Protein AF-A0AAV4I2C6-F1 (afdb_monomer)

Foldseek 3Di:
DDPPPPPVLVVVLVVLVVVLVVVLVVLVVVLVVVLVVLVVVLVVVVVVLVVVLVVLVVVLVVVLVVLVVVLVVVLVVLVVVPPDDPVSVVVNVVSVVVSVVVNVVSVVVSVVVVVVSVVVSVVSVVVSVVVSVVSVVVSVVVSVVSVVVSVVVVVVSVVD

pLDDT: mean 80.48, std 7.21, range [43.78, 89.0]

Solvent-accessible surface area (backbone atoms only — not comparable to full-atom values): 8821 Å² total; per-residue (Å²): 142,87,90,83,72,76,68,65,60,55,52,53,55,51,52,53,53,51,52,50,51,53,51,53,52,51,53,52,51,54,48,52,50,51,49,51,52,53,52,51,52,52,52,53,52,52,52,55,50,50,54,51,52,53,50,52,53,51,53,50,51,51,51,52,51,52,53,52,51,52,48,51,55,50,48,56,56,51,58,72,72,48,87,82,51,78,69,52,57,52,51,51,52,52,52,52,51,53,49,52,50,51,52,51,52,53,52,52,52,50,52,51,52,52,52,54,50,51,53,51,51,53,50,51,53,51,52,51,52,50,51,49,51,52,52,52,51,54,49,51,51,53,51,51,52,53,52,51,55,50,51,50,51,53,50,57,62,72,76,106

Sequence (160 aa):
SSSSNSNSCKIVVVVVVVVVVVVVVVVVVVVVVVVVVVIVVVVVVVVEIEVVVVTIVIAAAVVVVVVVVVVVVIVVKFSSISSNSNSCKIVVVVVVVVVVVVVVVVVVVIVIVVVEIEVVVVAIVIAAAVVVVVVVVVVVVVVVVVVVVVVVVVIVVKLK

Structure (mmCIF, N/CA/C/O backbone):
data_AF-A0AAV4I2C6-F1
#
_entry.id   AF-A0AAV4I2C6-F1
#
loop_
_atom_site.group_PDB
_atom_site.id
_atom_site.type_symbol
_atom_site.label_atom_id
_atom_site.label_alt_id
_atom_site.label_comp_id
_atom_site.label_asym_id
_atom_site.label_entity_id
_atom_site.label_seq_id
_atom_site.pdbx_PDB_ins_code
_atom_site.Cartn_x
_atom_site.Cartn_y
_atom_site.Cartn_z
_atom_site.occupancy
_atom_site.B_iso_or_equiv
_atom_site.auth_seq_id
_atom_site.auth_comp_id
_atom_site.auth_asym_id
_atom_site.auth_atom_id
_atom_site.pdbx_PDB_model_num
ATOM 1 N N . SER A 1 1 ? -41.712 -2.776 61.248 1.00 44.31 1 SER A N 1
ATOM 2 C CA . SER A 1 1 ? -42.626 -2.854 60.093 1.00 44.31 1 SER A CA 1
ATOM 3 C C . SER A 1 1 ? -42.216 -1.846 59.035 1.00 44.31 1 SER A C 1
ATOM 5 O O . SER A 1 1 ? -42.637 -0.703 59.137 1.00 44.31 1 SER A O 1
ATOM 7 N N . SER A 1 2 ? -41.351 -2.209 58.082 1.00 43.78 2 SER A N 1
ATOM 8 C CA . SER A 1 2 ? -41.147 -1.459 56.819 1.00 43.78 2 SER A CA 1
ATOM 9 C C . SER A 1 2 ? -40.128 -2.203 55.947 1.00 43.78 2 SER A C 1
ATOM 11 O O . SER A 1 2 ? -38.949 -1.882 55.901 1.00 43.78 2 SER A O 1
ATOM 13 N N . SER A 1 3 ? -40.586 -3.266 55.293 1.00 46.53 3 SER A N 1
ATOM 14 C CA . SER A 1 3 ? -39.774 -4.199 54.500 1.00 46.53 3 SER A CA 1
ATOM 15 C C . SER A 1 3 ? -40.196 -4.191 53.025 1.00 46.53 3 SER A C 1
ATOM 17 O O . SER A 1 3 ? -40.356 -5.249 52.424 1.00 46.53 3 SER A O 1
ATOM 19 N N . SER A 1 4 ? -40.432 -3.006 52.449 1.00 49.91 4 SER A N 1
ATOM 20 C CA . SER A 1 4 ? -41.208 -2.892 51.199 1.00 49.91 4 SER A CA 1
ATOM 21 C C . SER A 1 4 ? -40.521 -2.172 50.030 1.00 49.91 4 SER A C 1
ATOM 23 O O . SER A 1 4 ? -41.207 -1.849 49.070 1.00 49.91 4 SER A O 1
ATOM 25 N N . ASN A 1 5 ? -39.200 -1.943 50.039 1.00 54.00 5 ASN A N 1
ATOM 26 C CA . ASN A 1 5 ? -38.560 -1.093 49.010 1.00 54.00 5 ASN A CA 1
ATOM 27 C C . ASN A 1 5 ? -37.389 -1.704 48.207 1.00 54.00 5 ASN A C 1
ATOM 29 O O . ASN A 1 5 ? -36.589 -0.976 47.629 1.00 54.00 5 ASN A O 1
ATOM 33 N N . SER A 1 6 ? -37.271 -3.030 48.115 1.00 59.09 6 SER A N 1
ATOM 34 C CA . SER A 1 6 ? -36.123 -3.704 47.471 1.00 59.09 6 SER A CA 1
ATOM 35 C C . SER A 1 6 ? -36.206 -3.864 45.940 1.00 59.09 6 SER A C 1
ATOM 37 O O . SER A 1 6 ? -35.191 -4.155 45.302 1.00 59.09 6 SER A O 1
ATOM 39 N N . ASN A 1 7 ? -37.373 -3.661 45.318 1.00 70.88 7 ASN A N 1
ATOM 40 C CA . ASN A 1 7 ? -37.551 -3.910 43.878 1.00 70.88 7 ASN A CA 1
ATOM 41 C C . ASN A 1 7 ? -37.204 -2.709 42.985 1.00 70.88 7 ASN A C 1
ATOM 43 O O . ASN A 1 7 ? -36.745 -2.904 41.862 1.00 70.88 7 ASN A O 1
ATOM 47 N N . SER A 1 8 ? -37.349 -1.478 43.476 1.00 71.00 8 SER A N 1
ATOM 48 C CA . SER A 1 8 ? -37.035 -0.264 42.709 1.00 71.00 8 SER A CA 1
ATOM 49 C C . SER A 1 8 ? -35.529 -0.087 42.484 1.00 71.00 8 SER A C 1
ATOM 51 O O . SER A 1 8 ? -35.112 0.251 41.379 1.00 71.00 8 SER A O 1
ATOM 53 N N . CYS A 1 9 ? -34.692 -0.403 43.477 1.00 70.12 9 CYS A N 1
ATOM 54 C CA . CYS A 1 9 ? -33.235 -0.270 43.349 1.00 70.12 9 CYS A CA 1
ATOM 55 C C . CYS A 1 9 ? -32.635 -1.264 42.331 1.00 70.12 9 CYS A C 1
ATOM 57 O O . CYS A 1 9 ? -31.759 -0.905 41.545 1.00 70.12 9 CYS A O 1
ATOM 59 N N . LYS A 1 10 ? -33.163 -2.498 42.260 1.00 77.88 10 LYS A N 1
ATOM 60 C CA . LYS A 1 10 ? -32.732 -3.501 41.266 1.00 77.88 10 LYS A CA 1
ATOM 61 C C . LYS A 1 10 ? -32.974 -3.039 39.828 1.00 77.88 10 LYS A C 1
ATOM 63 O O . LYS A 1 10 ? -32.124 -3.269 38.974 1.00 77.88 10 LYS A O 1
ATOM 68 N N . ILE A 1 11 ? -34.099 -2.370 39.572 1.00 84.88 11 ILE A N 1
ATOM 69 C CA . ILE A 1 11 ? -34.445 -1.878 38.232 1.00 84.88 11 ILE A CA 1
ATOM 70 C C . ILE A 1 1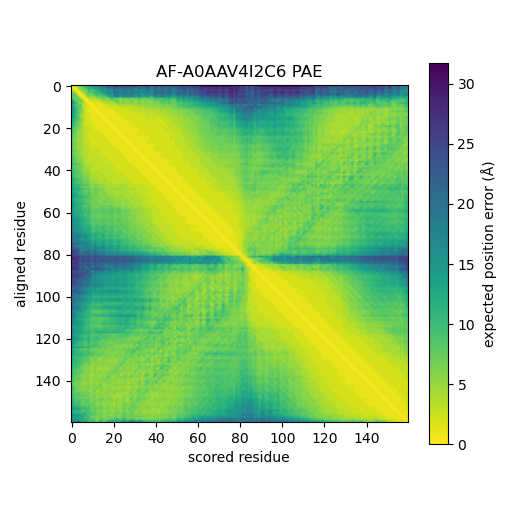1 ? -33.455 -0.796 37.788 1.00 84.88 11 ILE A C 1
ATOM 72 O O . ILE A 1 11 ? -32.945 -0.864 36.674 1.00 84.88 11 ILE A O 1
ATOM 76 N N . VAL A 1 12 ? -33.117 0.150 38.669 1.00 81.25 12 VAL A N 1
ATOM 77 C CA . VAL A 1 12 ? -32.166 1.229 38.347 1.00 81.25 12 VAL A CA 1
ATOM 78 C C . VAL A 1 12 ? -30.791 0.667 37.974 1.00 81.25 12 VAL A C 1
ATOM 80 O O . VAL A 1 12 ? -30.225 1.074 36.962 1.00 81.25 12 VAL A O 1
ATOM 83 N N . VAL A 1 13 ? -30.274 -0.310 38.728 1.00 79.38 13 VAL A N 1
ATOM 84 C CA . VAL A 1 13 ? -28.970 -0.933 38.431 1.00 79.38 13 VAL A CA 1
ATOM 85 C C . VAL A 1 13 ? -28.974 -1.617 37.062 1.00 79.38 13 VAL A C 1
ATOM 87 O O . VAL A 1 13 ? -28.029 -1.442 36.296 1.00 79.38 13 VAL A O 1
ATOM 90 N N . VAL A 1 14 ? -30.036 -2.356 36.723 1.00 83.06 14 VAL A N 1
ATOM 91 C CA . VAL A 1 14 ? -30.151 -3.013 35.410 1.00 83.06 14 VAL A CA 1
ATOM 92 C C . VAL A 1 14 ? -30.165 -1.981 34.282 1.00 83.06 14 VAL A C 1
ATOM 94 O O . VAL A 1 14 ? -29.432 -2.144 33.310 1.00 83.06 14 VAL A O 1
ATOM 97 N N . VAL A 1 15 ? -30.929 -0.894 34.424 1.00 84.25 15 VAL A N 1
ATOM 98 C CA . VAL A 1 15 ? -30.982 0.176 33.413 1.00 84.25 15 VAL A CA 1
ATOM 99 C C . VAL A 1 15 ? -29.605 0.811 33.211 1.00 84.25 15 VAL A C 1
ATOM 101 O O . VAL A 1 15 ? -29.177 0.963 32.069 1.00 84.25 15 VAL A O 1
ATOM 104 N N . VAL A 1 16 ? -28.873 1.119 34.288 1.00 79.94 16 VAL A N 1
ATOM 105 C CA . VAL A 1 16 ? -27.516 1.688 34.191 1.00 79.94 16 VAL A CA 1
ATOM 106 C C . VAL A 1 16 ? -26.570 0.738 33.456 1.00 79.94 16 VAL A C 1
ATOM 108 O O . VAL A 1 16 ? -25.862 1.170 32.551 1.00 79.94 16 VAL A O 1
ATOM 111 N N . VAL A 1 17 ? -26.585 -0.557 33.786 1.00 80.50 17 VAL A N 1
ATOM 112 C CA . VAL A 1 17 ? -25.744 -1.554 33.101 1.00 80.50 17 VAL A CA 1
ATOM 113 C C . VAL A 1 17 ? -26.091 -1.641 31.614 1.00 80.50 17 VAL A C 1
ATOM 115 O O . VAL A 1 17 ? -25.185 -1.653 30.784 1.00 80.50 17 VAL A O 1
ATOM 118 N N . VAL A 1 18 ? -27.377 -1.647 31.255 1.00 85.19 18 VAL A N 1
ATOM 119 C CA . VAL A 1 18 ? -27.805 -1.673 29.846 1.00 85.19 18 VAL A CA 1
ATOM 120 C C . VAL A 1 18 ? -27.318 -0.431 29.102 1.00 85.19 18 VAL A C 1
ATOM 122 O O . VAL A 1 18 ? -26.750 -0.564 28.021 1.00 85.19 18 VAL A O 1
ATOM 125 N N . VAL A 1 19 ? -27.470 0.763 29.683 1.00 83.38 19 VAL A N 1
ATOM 126 C CA . VAL A 1 19 ? -26.983 2.014 29.075 1.00 83.38 19 VAL A CA 1
ATOM 127 C C . VAL A 1 19 ? -25.474 1.953 28.840 1.00 83.38 19 VAL A C 1
ATOM 129 O O . VAL A 1 19 ? -25.010 2.298 27.758 1.00 83.38 19 VAL A O 1
ATOM 132 N N . VAL A 1 20 ? -24.708 1.455 29.809 1.00 79.94 20 VAL A N 1
ATOM 133 C CA . VAL A 1 20 ? -23.252 1.295 29.681 1.00 79.94 20 VAL A CA 1
ATOM 134 C C . VAL A 1 20 ? -22.898 0.342 28.548 1.00 79.94 20 VAL A C 1
ATOM 136 O O . VAL A 1 20 ? -22.043 0.668 27.729 1.00 79.94 20 VAL A O 1
ATOM 139 N N . VAL A 1 21 ? -23.556 -0.817 28.476 1.00 81.94 21 VAL A N 1
ATOM 140 C CA . VAL A 1 21 ? -23.318 -1.792 27.403 1.00 81.94 21 VAL A CA 1
ATOM 141 C C . VAL A 1 21 ? -23.612 -1.165 26.043 1.00 81.94 21 VAL A C 1
ATOM 143 O O . VAL A 1 21 ? -22.795 -1.289 25.135 1.00 81.94 21 VAL A O 1
ATOM 146 N N . VAL A 1 22 ? -24.720 -0.431 25.908 1.00 84.81 22 VAL A N 1
ATOM 147 C CA . VAL A 1 22 ? -25.055 0.283 24.667 1.00 84.81 22 VAL A CA 1
ATOM 148 C C . VAL A 1 22 ? -23.974 1.306 24.312 1.00 84.81 22 VAL A C 1
ATOM 150 O O . VAL A 1 22 ? -23.525 1.329 23.169 1.00 84.81 22 VAL A O 1
ATOM 153 N N . VAL A 1 23 ? -23.499 2.104 25.273 1.00 80.88 23 VAL A N 1
ATOM 154 C CA . VAL A 1 23 ? -22.413 3.073 25.042 1.00 80.88 23 VAL A CA 1
ATOM 155 C C . VAL A 1 23 ? -21.140 2.371 24.569 1.00 80.88 23 VAL A C 1
ATOM 157 O O . VAL A 1 23 ? -20.543 2.803 23.586 1.00 80.88 23 VAL A O 1
ATOM 160 N N . VAL A 1 24 ? -20.744 1.265 25.205 1.00 80.50 24 VAL A N 1
ATOM 161 C CA . VAL A 1 24 ? -19.563 0.488 24.795 1.00 80.50 24 VAL A CA 1
ATOM 162 C C . VAL A 1 24 ? -19.727 -0.051 23.373 1.00 80.50 24 VAL A C 1
ATOM 164 O O . VAL A 1 24 ? -18.806 0.078 22.570 1.00 80.50 24 VAL A O 1
ATOM 167 N N . VAL A 1 25 ? -20.898 -0.594 23.026 1.00 83.94 25 VAL A N 1
ATOM 168 C CA . VAL A 1 25 ? -21.179 -1.080 21.665 1.00 83.94 25 VAL A CA 1
ATOM 169 C C . VAL A 1 25 ? -21.072 0.056 20.647 1.00 83.94 25 VAL A C 1
ATOM 171 O O . VAL A 1 25 ? -20.422 -0.117 19.618 1.00 83.94 25 VAL A O 1
ATOM 174 N N . VAL A 1 26 ? -21.641 1.229 20.936 1.00 82.50 26 VAL A N 1
ATOM 175 C CA . VAL A 1 26 ? -21.547 2.401 20.049 1.00 82.50 26 VAL A CA 1
ATOM 176 C C . VAL A 1 26 ? -20.091 2.826 19.857 1.00 82.50 26 VAL A C 1
ATOM 178 O O . VAL A 1 26 ? -19.673 3.044 18.721 1.00 82.50 26 VAL A O 1
ATOM 181 N N . VAL A 1 27 ? -19.298 2.885 20.932 1.00 80.31 27 VAL A N 1
ATOM 182 C CA . VAL A 1 27 ? -17.863 3.204 20.850 1.00 80.31 27 VAL A CA 1
ATOM 183 C C . VAL A 1 27 ? -17.137 2.195 19.959 1.00 80.31 27 VAL A C 1
ATOM 185 O O . VAL A 1 27 ? -16.407 2.600 19.062 1.00 80.31 27 VAL A O 1
ATOM 188 N N . VAL A 1 28 ? -17.375 0.893 20.136 1.00 81.19 28 VAL A N 1
ATOM 189 C CA . VAL A 1 28 ? -16.756 -0.145 19.295 1.00 81.19 28 VAL A CA 1
ATOM 190 C C . VAL A 1 28 ? -17.141 0.026 17.822 1.00 81.19 28 VAL A C 1
ATOM 192 O O . VAL A 1 28 ? -16.267 -0.026 16.959 1.00 81.19 28 VAL A O 1
ATOM 195 N N . VAL A 1 29 ? -18.417 0.283 17.518 1.00 83.31 29 VAL A N 1
ATOM 196 C CA . VAL A 1 29 ? -18.882 0.494 16.135 1.00 83.31 29 VAL A CA 1
ATOM 197 C C . VAL A 1 29 ? -18.201 1.703 15.497 1.00 83.31 29 VAL A C 1
ATOM 199 O O . VAL A 1 29 ? -17.693 1.590 14.382 1.00 83.31 29 VAL A O 1
ATOM 202 N N . VAL A 1 30 ? -18.131 2.838 16.200 1.00 80.88 30 VAL A N 1
ATOM 203 C CA . VAL A 1 30 ? -17.442 4.047 15.710 1.00 80.88 30 VAL A CA 1
ATOM 204 C C . VAL A 1 30 ? -15.987 3.738 15.362 1.00 80.88 30 VAL A C 1
ATOM 206 O O . VAL A 1 30 ? -15.474 4.198 14.347 1.00 80.88 30 VAL A O 1
ATOM 209 N N . VAL A 1 31 ? -15.329 2.909 16.163 1.00 81.12 31 VAL A N 1
ATOM 210 C CA . VAL A 1 31 ? -13.915 2.572 15.982 1.00 81.12 31 VAL A CA 1
ATOM 211 C C . VAL A 1 31 ? -13.708 1.674 14.783 1.00 81.12 31 VAL A C 1
ATOM 213 O O . VAL A 1 31 ? -12.816 1.941 13.985 1.00 81.12 31 VAL A O 1
ATOM 216 N N . VAL A 1 32 ? -14.566 0.671 14.598 1.00 82.69 32 VAL A N 1
ATOM 217 C CA . VAL A 1 32 ? -14.553 -0.147 13.381 1.00 82.69 32 VAL A CA 1
ATOM 218 C C . VAL A 1 32 ? -14.739 0.737 12.147 1.00 82.69 32 VAL A C 1
ATOM 220 O O . VAL A 1 32 ? -13.983 0.594 11.191 1.00 82.69 32 VAL A O 1
ATOM 223 N N . VAL A 1 33 ? -15.675 1.693 12.175 1.00 82.19 33 VAL A N 1
ATOM 224 C CA . VAL A 1 33 ? -15.878 2.634 11.060 1.00 82.19 33 VAL A CA 1
ATOM 225 C C . VAL A 1 33 ? -14.619 3.460 10.792 1.00 82.19 33 VAL A C 1
ATOM 227 O O . VAL A 1 33 ? -14.192 3.543 9.643 1.00 82.19 33 VAL A O 1
ATOM 230 N N . VAL A 1 34 ? -13.982 4.022 11.824 1.00 80.62 34 VAL A N 1
ATOM 231 C CA . VAL A 1 34 ? -12.727 4.781 11.667 1.00 80.62 34 VAL A CA 1
ATOM 232 C C . VAL A 1 34 ? -11.628 3.909 11.057 1.00 80.62 34 VAL A C 1
ATOM 234 O O . VAL A 1 34 ? -10.969 4.339 10.114 1.00 80.62 34 VAL A O 1
ATOM 237 N N . VAL A 1 35 ? -11.456 2.675 11.537 1.00 81.50 35 VAL A N 1
ATOM 238 C CA . VAL A 1 35 ? -10.461 1.737 10.993 1.00 81.50 35 VAL A CA 1
ATOM 239 C C . VAL A 1 35 ? -10.737 1.437 9.519 1.00 81.50 35 VAL A C 1
ATOM 241 O O . VAL A 1 35 ? -9.816 1.494 8.708 1.00 81.50 35 VAL A O 1
ATOM 244 N N . VAL A 1 36 ? -11.994 1.180 9.147 1.00 82.38 36 VAL A N 1
ATOM 245 C CA . VAL A 1 36 ? -12.383 0.946 7.747 1.00 82.38 36 VAL A CA 1
ATOM 246 C C . VAL A 1 36 ? -12.080 2.167 6.881 1.00 82.38 36 VAL A C 1
ATOM 248 O O . VAL A 1 36 ? -11.501 2.012 5.809 1.00 82.38 36 VAL A O 1
ATOM 251 N N . VAL A 1 37 ? -12.408 3.378 7.340 1.00 80.88 37 VAL A N 1
ATOM 252 C CA . VAL A 1 37 ? -12.107 4.617 6.602 1.00 80.88 37 VAL A CA 1
ATOM 253 C C . VAL A 1 37 ? -10.602 4.776 6.391 1.00 80.88 37 VAL A C 1
ATOM 255 O O . VAL A 1 37 ? -10.181 5.057 5.271 1.00 80.88 37 VAL A O 1
ATOM 258 N N . VAL A 1 38 ? -9.781 4.545 7.422 1.00 82.00 38 VAL A N 1
ATOM 259 C CA . VAL A 1 38 ? -8.315 4.610 7.291 1.00 82.00 38 VAL A CA 1
ATOM 260 C C . VAL A 1 38 ? -7.814 3.593 6.263 1.00 82.00 38 VAL A C 1
ATOM 262 O O . VAL A 1 38 ? -7.022 3.955 5.398 1.00 82.00 38 VAL A O 1
ATOM 265 N N . ILE A 1 39 ? -8.309 2.353 6.300 1.00 83.62 39 ILE A N 1
ATOM 266 C CA . ILE A 1 39 ? -7.940 1.320 5.319 1.00 83.62 39 ILE A CA 1
ATOM 267 C C . ILE A 1 39 ? -8.308 1.759 3.896 1.00 83.62 39 ILE A C 1
ATOM 269 O O . ILE A 1 39 ? -7.473 1.656 3.000 1.00 83.62 39 ILE A O 1
ATOM 273 N N . VAL A 1 40 ? -9.519 2.281 3.678 1.00 82.88 40 VAL A N 1
ATOM 274 C CA . VAL A 1 40 ? -9.957 2.756 2.353 1.00 82.88 40 VAL A CA 1
ATOM 275 C C . VAL A 1 40 ? -9.048 3.875 1.843 1.00 82.88 40 VAL A C 1
ATOM 277 O O . VAL A 1 40 ? -8.614 3.819 0.696 1.00 82.88 40 VAL A O 1
ATOM 280 N N . VAL A 1 41 ? -8.710 4.852 2.689 1.00 80.75 41 VAL A N 1
ATOM 281 C CA . VAL A 1 41 ? -7.805 5.951 2.314 1.00 80.75 41 VAL A CA 1
ATOM 282 C C . VAL A 1 41 ? -6.424 5.419 1.926 1.00 80.75 41 VAL A C 1
ATOM 284 O O . VAL A 1 41 ? -5.895 5.817 0.892 1.00 80.75 41 VAL A O 1
ATOM 287 N N . VAL A 1 42 ? -5.857 4.485 2.698 1.00 83.06 42 VAL A N 1
ATOM 288 C CA . VAL A 1 42 ? -4.558 3.869 2.373 1.00 83.06 42 VAL A CA 1
ATOM 289 C C . VAL A 1 42 ? -4.607 3.154 1.026 1.00 83.06 42 VAL A C 1
ATOM 291 O O . VAL A 1 42 ? -3.707 3.339 0.213 1.00 83.06 42 VAL A O 1
ATOM 294 N N . VAL A 1 43 ? -5.658 2.372 0.762 1.00 82.31 43 VAL A N 1
ATOM 295 C CA . VAL A 1 43 ? -5.803 1.647 -0.509 1.00 82.31 43 VAL A CA 1
ATOM 296 C C . VAL A 1 43 ? -5.890 2.612 -1.689 1.00 82.31 43 VAL A C 1
ATOM 298 O O . VAL A 1 43 ? -5.199 2.401 -2.682 1.00 82.31 43 VAL A O 1
ATOM 301 N N . VAL A 1 44 ? -6.683 3.684 -1.583 1.00 83.31 44 VAL A N 1
ATOM 302 C CA . VAL A 1 44 ? -6.792 4.696 -2.649 1.00 83.31 44 VAL A CA 1
ATOM 303 C C . VAL A 1 44 ? -5.430 5.326 -2.939 1.00 83.31 44 VAL A C 1
ATOM 305 O O . VAL A 1 44 ? -5.022 5.366 -4.096 1.00 83.31 44 VAL A O 1
ATOM 308 N N . VAL A 1 45 ? -4.693 5.736 -1.903 1.00 81.50 45 VAL A N 1
ATOM 309 C CA . VAL A 1 45 ? -3.363 6.344 -2.067 1.00 81.50 45 VAL A CA 1
ATOM 310 C C . VAL A 1 45 ? -2.375 5.373 -2.721 1.00 81.50 45 VAL A C 1
ATOM 312 O O . VAL A 1 45 ? -1.635 5.766 -3.618 1.00 81.50 45 VAL A O 1
ATOM 315 N N . VAL A 1 46 ? -2.371 4.097 -2.321 1.00 82.19 46 VAL A N 1
ATOM 316 C CA . VAL A 1 46 ? -1.495 3.081 -2.933 1.00 82.19 46 VAL A CA 1
ATOM 317 C C . VAL A 1 46 ? -1.821 2.890 -4.417 1.00 82.19 46 VAL A C 1
ATOM 319 O O . VAL A 1 46 ? -0.905 2.873 -5.237 1.00 82.19 46 VAL A O 1
ATOM 322 N N . VAL A 1 47 ? -3.107 2.805 -4.774 1.00 82.56 47 VAL A N 1
ATOM 323 C CA . VAL A 1 47 ? -3.541 2.660 -6.173 1.00 82.56 47 VAL A CA 1
ATOM 324 C C . VAL A 1 47 ? -3.150 3.883 -7.006 1.00 82.56 47 VAL A C 1
ATOM 326 O O . VAL A 1 47 ? -2.638 3.729 -8.113 1.00 82.56 47 VAL A O 1
ATOM 329 N N . GLU A 1 48 ? -3.343 5.099 -6.489 1.00 82.12 48 GLU A N 1
ATOM 330 C CA . GLU A 1 48 ? -2.930 6.324 -7.186 1.00 82.12 48 GLU A CA 1
ATOM 331 C C . GLU A 1 48 ? -1.419 6.343 -7.450 1.00 82.12 48 GLU A C 1
ATOM 333 O O . GLU A 1 48 ? -0.988 6.671 -8.559 1.00 82.12 48 GLU A O 1
ATOM 338 N N . ILE A 1 49 ? -0.610 5.933 -6.469 1.00 81.81 49 ILE A N 1
ATOM 339 C CA . ILE A 1 49 ? 0.845 5.861 -6.623 1.00 81.81 49 ILE A CA 1
ATOM 340 C C . ILE A 1 49 ? 1.241 4.813 -7.672 1.00 81.81 49 ILE A C 1
ATOM 342 O O . ILE A 1 49 ? 2.085 5.097 -8.525 1.00 81.81 49 ILE A O 1
ATOM 346 N N . GLU A 1 50 ? 0.618 3.634 -7.667 1.00 80.94 50 GLU A N 1
ATOM 347 C CA . GLU A 1 50 ? 0.884 2.586 -8.660 1.00 80.94 50 GLU A CA 1
ATOM 348 C C . GLU A 1 50 ? 0.603 3.081 -10.088 1.00 80.94 50 GLU A C 1
ATOM 350 O O . GLU A 1 50 ? 1.437 2.916 -10.984 1.00 80.94 50 GLU A O 1
ATOM 355 N N . VAL A 1 51 ? -0.520 3.776 -10.298 1.00 81.50 51 VAL A N 1
ATOM 356 C CA . VAL A 1 51 ? -0.872 4.366 -11.601 1.00 81.50 51 VAL A CA 1
ATOM 357 C C . VAL A 1 51 ? 0.169 5.400 -12.048 1.00 81.50 51 VAL A C 1
ATOM 359 O O . VAL A 1 51 ? 0.549 5.422 -13.226 1.00 81.50 51 VAL A O 1
ATOM 362 N N . VAL A 1 52 ? 0.672 6.234 -11.132 1.00 81.19 52 VAL A N 1
ATOM 363 C CA . VAL A 1 52 ? 1.730 7.215 -11.431 1.00 81.19 52 VAL A CA 1
ATOM 364 C C . VAL A 1 52 ? 3.029 6.516 -11.837 1.00 81.19 52 VAL A C 1
ATOM 366 O O . VAL A 1 52 ? 3.610 6.879 -12.863 1.00 81.19 52 VAL A O 1
ATOM 369 N N . VAL A 1 53 ? 3.459 5.483 -11.104 1.00 81.56 53 VAL A N 1
ATOM 370 C CA . VAL A 1 53 ? 4.667 4.703 -11.434 1.00 81.56 53 VAL A CA 1
ATOM 371 C C . VAL A 1 53 ? 4.544 4.078 -12.821 1.00 81.56 53 VAL A C 1
ATOM 373 O O . VAL A 1 53 ? 5.433 4.257 -13.655 1.00 81.56 53 VAL A O 1
ATOM 376 N N . VAL A 1 54 ? 3.428 3.402 -13.106 1.00 80.50 54 VAL A N 1
ATOM 377 C CA . VAL A 1 54 ? 3.180 2.780 -14.417 1.00 80.50 54 VAL A CA 1
ATOM 378 C C . VAL A 1 54 ? 3.220 3.826 -15.533 1.00 80.50 54 VAL A C 1
ATOM 380 O O . VAL A 1 54 ? 3.843 3.600 -16.571 1.00 80.50 54 VAL A O 1
ATOM 383 N N . THR A 1 55 ? 2.627 5.000 -15.311 1.00 83.06 55 THR A N 1
ATOM 384 C CA . THR A 1 55 ? 2.638 6.098 -16.289 1.00 83.06 55 THR A CA 1
ATOM 385 C C . THR A 1 55 ? 4.057 6.607 -16.559 1.00 83.06 55 THR A C 1
ATOM 387 O O . THR A 1 55 ? 4.425 6.794 -17.721 1.00 83.06 55 THR A O 1
ATOM 390 N N . ILE A 1 56 ? 4.880 6.782 -15.518 1.00 82.56 56 ILE A N 1
ATOM 391 C CA . ILE A 1 56 ? 6.289 7.195 -15.648 1.00 82.56 56 ILE A CA 1
ATOM 392 C C . ILE A 1 56 ? 7.091 6.146 -16.425 1.00 82.56 56 ILE A C 1
ATOM 394 O O . ILE A 1 56 ? 7.838 6.499 -17.340 1.00 82.56 56 ILE A O 1
ATOM 398 N N . VAL A 1 57 ? 6.913 4.861 -16.109 1.00 82.19 57 VAL A N 1
ATOM 399 C CA . VAL A 1 57 ? 7.606 3.758 -16.791 1.00 82.19 57 VAL A CA 1
ATOM 400 C C . VAL A 1 57 ? 7.231 3.706 -18.273 1.00 82.19 57 VAL A C 1
ATOM 402 O O . VAL A 1 57 ? 8.119 3.611 -19.122 1.00 82.19 57 VAL A O 1
ATOM 405 N N . ILE A 1 58 ? 5.941 3.830 -18.605 1.00 84.12 58 ILE A N 1
ATOM 406 C CA . ILE A 1 58 ? 5.476 3.870 -19.999 1.00 84.12 58 ILE A CA 1
ATOM 407 C C . ILE A 1 58 ? 6.063 5.084 -20.726 1.00 84.12 58 ILE A C 1
ATOM 409 O O . ILE A 1 58 ? 6.608 4.932 -21.820 1.00 84.12 58 ILE A O 1
ATOM 413 N N . ALA A 1 59 ? 5.999 6.277 -20.129 1.00 80.56 59 ALA A N 1
ATOM 414 C CA . ALA A 1 59 ? 6.549 7.491 -20.730 1.00 80.56 59 ALA A CA 1
ATOM 415 C C . ALA A 1 59 ? 8.055 7.352 -21.006 1.00 80.56 59 ALA A C 1
ATOM 417 O O . ALA A 1 59 ? 8.524 7.683 -22.097 1.00 80.56 59 ALA A O 1
ATOM 418 N N . ALA A 1 60 ? 8.809 6.799 -20.057 1.00 80.94 60 ALA A N 1
ATOM 419 C CA . ALA A 1 60 ? 10.236 6.577 -20.222 1.00 80.94 60 ALA A CA 1
ATOM 420 C C . ALA A 1 60 ? 10.546 5.526 -21.301 1.00 80.94 60 ALA A C 1
ATOM 422 O O . ALA A 1 60 ? 11.439 5.736 -22.125 1.00 80.94 60 ALA A O 1
ATOM 423 N N . ALA A 1 61 ? 9.776 4.435 -21.367 1.00 81.44 61 ALA A N 1
ATOM 424 C CA . ALA A 1 61 ? 9.901 3.439 -22.428 1.00 81.44 61 ALA A CA 1
ATOM 425 C C . ALA A 1 61 ? 9.650 4.053 -23.816 1.00 81.44 61 ALA A C 1
ATOM 427 O O . ALA A 1 61 ? 10.423 3.808 -24.745 1.00 81.44 61 ALA A O 1
ATOM 428 N N . VAL A 1 62 ? 8.631 4.910 -23.954 1.00 84.19 62 VAL A N 1
ATOM 429 C CA . VAL A 1 62 ? 8.357 5.646 -25.201 1.00 84.19 62 VAL A CA 1
ATOM 430 C C . VAL A 1 62 ? 9.541 6.538 -25.583 1.00 84.19 62 VAL A C 1
ATOM 432 O O . VAL A 1 62 ? 9.959 6.516 -26.741 1.00 84.19 62 VAL A O 1
ATOM 435 N N . VAL A 1 63 ? 10.135 7.269 -24.633 1.00 83.25 63 VAL A N 1
ATOM 436 C CA . VAL A 1 63 ? 11.328 8.098 -24.890 1.00 83.25 63 VAL A CA 1
ATOM 437 C C . VAL A 1 63 ? 12.493 7.247 -25.396 1.00 83.25 63 VAL A C 1
ATOM 439 O O . VAL A 1 63 ? 13.110 7.604 -26.400 1.00 83.25 63 VAL A O 1
ATOM 442 N N . VAL A 1 64 ? 12.771 6.103 -24.764 1.00 81.81 64 VAL A N 1
ATOM 443 C CA . VAL A 1 64 ? 13.838 5.189 -25.206 1.00 81.81 64 VAL A CA 1
ATOM 444 C C . VAL A 1 64 ? 13.580 4.697 -26.632 1.00 81.81 64 VAL A C 1
ATOM 446 O O . VAL A 1 64 ? 14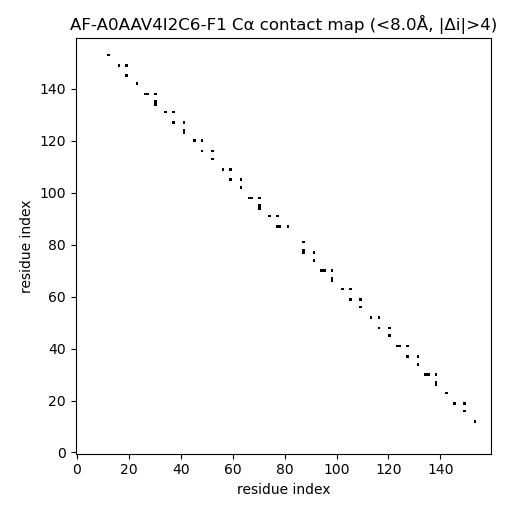.489 4.744 -27.460 1.00 81.81 64 VAL A O 1
ATOM 449 N N . VAL A 1 65 ? 12.348 4.291 -26.957 1.00 83.19 65 VAL A N 1
ATOM 450 C CA . VAL A 1 65 ? 11.985 3.853 -28.316 1.00 83.19 65 VAL A CA 1
ATOM 451 C C . VAL A 1 65 ? 12.189 4.977 -29.332 1.00 83.19 65 VAL A C 1
ATOM 453 O O . VAL A 1 65 ? 12.801 4.745 -30.374 1.00 83.19 65 VAL A O 1
ATOM 456 N N . VAL A 1 66 ? 11.743 6.200 -29.032 1.00 83.25 66 VAL A N 1
ATOM 457 C CA . VAL A 1 66 ? 11.934 7.362 -29.918 1.00 83.25 66 VAL A CA 1
ATOM 458 C C . VAL A 1 66 ? 13.420 7.638 -30.143 1.00 83.25 66 VAL A C 1
ATOM 460 O O . VAL A 1 66 ? 13.834 7.814 -31.290 1.00 83.25 66 VAL A O 1
ATOM 463 N N . VAL A 1 67 ? 14.235 7.619 -29.084 1.00 82.25 67 VAL A N 1
ATOM 464 C CA . VAL A 1 67 ? 15.691 7.798 -29.188 1.00 82.25 67 VAL A CA 1
ATOM 465 C C . VAL A 1 67 ? 16.298 6.719 -30.084 1.00 82.25 67 VAL A C 1
ATOM 467 O O . VAL A 1 67 ? 17.023 7.048 -31.018 1.00 82.25 67 VAL A O 1
ATOM 470 N N . VAL A 1 68 ? 15.960 5.445 -29.875 1.00 82.00 68 VAL A N 1
ATOM 471 C CA . VAL A 1 68 ? 16.460 4.342 -30.711 1.00 82.00 68 VAL A CA 1
ATOM 472 C C . VAL A 1 68 ? 16.064 4.534 -32.177 1.00 82.00 68 VAL A C 1
ATOM 474 O O . VAL A 1 68 ? 16.918 4.408 -33.054 1.00 82.00 68 VAL A O 1
ATOM 477 N N . VAL A 1 69 ? 14.810 4.896 -32.466 1.00 84.31 69 VAL A N 1
ATOM 478 C CA . VAL A 1 69 ? 14.340 5.136 -33.842 1.00 84.31 69 VAL A CA 1
ATOM 479 C C . VAL A 1 69 ? 15.108 6.283 -34.498 1.00 84.31 69 VAL A C 1
ATOM 481 O O . VAL A 1 69 ? 15.597 6.124 -35.616 1.00 84.31 69 VAL A O 1
ATOM 484 N N . VAL A 1 70 ? 15.269 7.418 -33.809 1.00 83.81 70 VAL A N 1
ATOM 485 C CA . VAL A 1 70 ? 16.045 8.566 -34.313 1.00 83.81 70 VAL A CA 1
ATOM 486 C C . VAL A 1 70 ? 17.472 8.142 -34.649 1.00 83.81 70 VAL A C 1
ATOM 488 O O . VAL A 1 70 ? 18.008 8.511 -35.694 1.00 83.81 70 VAL A O 1
ATOM 491 N N . VAL A 1 71 ? 18.075 7.317 -33.804 1.00 81.25 71 VAL A N 1
ATOM 492 C CA . VAL A 1 71 ? 19.453 6.854 -33.971 1.00 81.25 71 VAL A CA 1
ATOM 493 C C . VAL A 1 71 ? 19.576 5.912 -35.149 1.00 81.25 71 VAL A C 1
ATOM 495 O O . VAL A 1 71 ? 20.475 6.092 -35.965 1.00 81.25 71 VAL A O 1
ATOM 498 N N . VAL A 1 72 ? 18.646 4.972 -35.305 1.00 82.50 72 VAL A N 1
ATOM 499 C CA . VAL A 1 72 ? 18.591 4.101 -36.485 1.00 82.50 72 VAL A CA 1
ATOM 500 C C . VAL A 1 72 ? 18.453 4.937 -37.759 1.00 82.50 72 VAL A C 1
ATOM 502 O O . VAL A 1 72 ? 19.188 4.703 -38.717 1.00 82.50 72 VAL A O 1
ATOM 505 N N . VAL A 1 73 ? 17.585 5.955 -37.771 1.00 85.56 73 VAL A N 1
ATOM 506 C CA . VAL A 1 73 ? 17.417 6.854 -38.927 1.00 85.56 73 VAL A CA 1
ATOM 507 C C . VAL A 1 73 ? 18.709 7.614 -39.243 1.00 85.56 73 VAL A C 1
ATOM 509 O O . VAL A 1 73 ? 19.097 7.692 -40.412 1.00 85.56 73 VAL A O 1
ATOM 512 N N . ILE A 1 74 ? 19.395 8.144 -38.224 1.00 82.56 74 ILE A N 1
ATOM 513 C CA . ILE A 1 74 ? 20.693 8.816 -38.377 1.00 82.56 74 ILE A CA 1
ATOM 514 C C . ILE A 1 74 ? 21.714 7.835 -38.961 1.00 82.56 74 ILE A C 1
ATOM 516 O O . ILE A 1 74 ? 22.309 8.127 -39.997 1.00 82.56 74 ILE A O 1
ATOM 520 N N . VAL A 1 75 ? 21.875 6.655 -38.359 1.00 80.00 75 VAL A N 1
ATOM 521 C CA . VAL A 1 75 ? 22.835 5.637 -38.806 1.00 80.00 75 VAL A CA 1
ATOM 522 C C . VAL A 1 75 ? 22.572 5.242 -40.258 1.00 80.00 75 VAL A C 1
ATOM 524 O O . VAL A 1 75 ? 23.491 5.313 -41.068 1.00 80.00 75 VAL A O 1
ATOM 527 N N . VAL A 1 76 ? 21.328 4.922 -40.629 1.00 81.75 76 VAL A N 1
ATOM 528 C CA . VAL A 1 76 ? 20.971 4.531 -42.005 1.00 81.75 76 VAL A CA 1
ATOM 529 C C . VAL A 1 76 ? 21.282 5.651 -43.003 1.00 81.75 76 VAL A C 1
ATOM 531 O O . VAL A 1 76 ? 21.875 5.394 -44.059 1.00 81.75 76 VAL A O 1
ATOM 534 N N . LYS A 1 77 ? 20.944 6.907 -42.679 1.00 82.88 77 LYS A N 1
ATOM 535 C CA . LYS A 1 77 ? 21.259 8.041 -43.561 1.00 82.88 77 LYS A CA 1
ATOM 536 C C . LYS A 1 77 ? 22.764 8.269 -43.700 1.00 82.88 77 LYS A C 1
ATOM 538 O O . LYS A 1 77 ? 23.225 8.500 -44.814 1.00 82.88 77 LYS A O 1
ATOM 543 N N . PHE A 1 78 ? 23.538 8.164 -42.622 1.00 78.50 78 PHE A N 1
ATOM 544 C CA . PHE A 1 78 ? 24.994 8.337 -42.675 1.00 78.50 78 PHE A CA 1
ATOM 545 C C . PHE A 1 78 ? 25.705 7.178 -4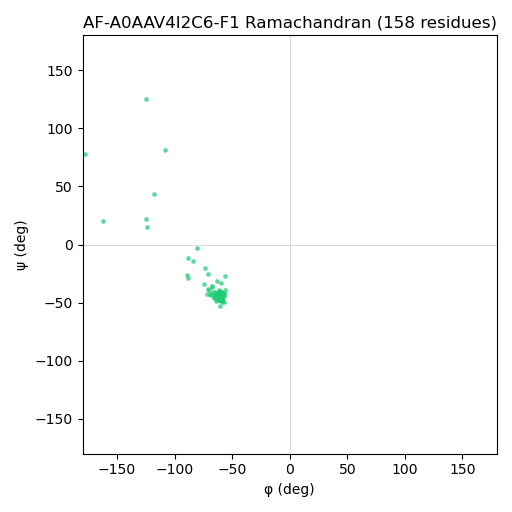3.387 1.00 78.50 78 PHE A C 1
ATOM 547 O O . PHE A 1 78 ? 26.618 7.425 -44.178 1.00 78.50 78 PHE A O 1
ATOM 554 N N . SER A 1 79 ? 25.256 5.935 -43.194 1.00 75.75 79 SER A N 1
ATOM 555 C CA . SER A 1 79 ? 25.779 4.766 -43.915 1.00 75.75 79 SER A CA 1
ATOM 556 C C . SER A 1 79 ? 25.596 4.889 -45.428 1.00 75.75 79 SER A C 1
ATOM 558 O O . SER A 1 79 ? 26.460 4.457 -46.182 1.00 75.75 79 SER A O 1
ATOM 560 N N . SER A 1 80 ? 24.516 5.535 -45.874 1.00 77.75 80 SER A N 1
ATOM 561 C CA . SER A 1 80 ? 24.249 5.773 -47.300 1.00 77.75 80 SER A CA 1
ATOM 562 C C . SER A 1 80 ? 25.198 6.807 -47.928 1.00 77.75 80 SER A C 1
ATOM 564 O O . SER A 1 80 ? 25.424 6.784 -49.133 1.00 77.75 80 SER A O 1
ATOM 566 N N . ILE A 1 81 ? 25.752 7.721 -47.123 1.00 77.44 81 ILE A N 1
ATOM 567 C CA . ILE A 1 81 ? 26.621 8.820 -47.582 1.00 77.44 81 ILE A CA 1
ATOM 568 C C . ILE A 1 81 ? 28.099 8.392 -47.611 1.00 77.44 81 ILE A C 1
ATOM 570 O O . ILE A 1 81 ? 28.886 8.934 -48.385 1.00 77.44 81 ILE A O 1
ATOM 574 N N . SER A 1 82 ? 28.499 7.416 -46.789 1.00 62.38 82 SER A N 1
ATOM 575 C CA . SER A 1 82 ? 29.894 6.983 -46.666 1.00 62.38 82 SER A CA 1
ATOM 576 C C . SER A 1 82 ? 30.146 5.616 -47.281 1.00 62.38 82 SER A C 1
ATOM 578 O O . SER A 1 82 ? 30.263 4.599 -46.601 1.00 62.38 82 SER A O 1
ATOM 580 N N . SER A 1 83 ? 30.312 5.598 -48.594 1.00 61.66 83 SER A N 1
ATOM 581 C CA . SER A 1 83 ? 30.846 4.431 -49.288 1.00 61.66 83 SER A CA 1
ATOM 582 C C . SER A 1 83 ? 32.380 4.335 -49.228 1.00 61.66 83 SER A C 1
ATOM 584 O O . SER A 1 83 ? 32.904 3.340 -49.716 1.00 61.66 83 SER A O 1
ATOM 586 N N . ASN A 1 84 ? 33.129 5.298 -48.640 1.00 67.69 84 ASN A N 1
ATOM 587 C CA . ASN A 1 84 ? 34.603 5.193 -48.643 1.00 67.69 84 ASN A CA 1
ATOM 588 C C . ASN A 1 84 ? 35.453 6.039 -47.652 1.00 67.69 84 ASN A C 1
ATOM 590 O O . ASN A 1 84 ? 36.641 6.225 -47.915 1.00 67.69 84 ASN A O 1
ATOM 594 N N . SER A 1 85 ? 34.937 6.564 -46.525 1.00 74.69 85 SER A N 1
ATOM 595 C CA . SER A 1 85 ? 35.771 7.377 -45.600 1.00 74.69 85 SER A CA 1
ATOM 596 C C . SER A 1 85 ? 35.789 6.880 -44.148 1.00 74.69 85 SER A C 1
ATOM 598 O O . SER A 1 85 ? 34.757 6.756 -43.488 1.00 74.69 85 SER A O 1
ATOM 600 N N . ASN A 1 86 ? 36.993 6.643 -43.607 1.00 80.12 86 ASN A N 1
ATOM 601 C CA . ASN A 1 86 ? 37.212 6.235 -42.208 1.00 80.12 86 ASN A CA 1
ATOM 602 C C . ASN A 1 86 ? 36.604 7.220 -41.191 1.00 80.12 86 ASN A C 1
ATOM 604 O O . ASN A 1 86 ? 36.198 6.815 -40.103 1.00 80.12 86 ASN A O 1
ATOM 608 N N . SER A 1 87 ? 36.468 8.493 -41.564 1.00 75.69 87 SER A N 1
ATOM 609 C CA . SER A 1 87 ? 35.855 9.536 -40.740 1.00 75.69 87 SER A CA 1
ATOM 610 C C . SER A 1 87 ? 34.372 9.279 -40.442 1.00 75.69 87 SER A C 1
ATOM 612 O O . SER A 1 87 ? 33.911 9.617 -39.357 1.00 75.69 87 SER A O 1
ATOM 614 N N . CYS A 1 88 ? 33.615 8.638 -41.343 1.00 75.12 88 CYS A N 1
ATOM 615 C CA . CYS A 1 88 ? 32.192 8.378 -41.095 1.00 75.12 88 CYS A CA 1
ATOM 616 C C . CYS A 1 88 ? 31.965 7.244 -40.085 1.00 75.12 88 CYS A C 1
ATOM 618 O O . CYS A 1 88 ? 31.061 7.332 -39.256 1.00 75.12 88 CYS A O 1
ATOM 620 N N . LYS A 1 89 ? 32.834 6.221 -40.076 1.00 79.12 89 LYS A N 1
ATOM 621 C CA . LYS A 1 89 ? 32.781 5.141 -39.074 1.00 79.12 89 LYS A CA 1
ATOM 622 C C . LYS A 1 89 ? 32.943 5.687 -37.656 1.00 79.12 89 LYS A C 1
ATOM 624 O O . LYS A 1 89 ? 32.214 5.273 -36.761 1.00 79.12 89 LYS A O 1
ATOM 629 N N . ILE A 1 90 ? 33.851 6.647 -37.467 1.00 83.25 90 ILE A N 1
ATOM 630 C CA . ILE A 1 90 ? 34.079 7.289 -36.166 1.00 83.25 90 ILE A CA 1
ATOM 631 C C . ILE A 1 90 ? 32.823 8.042 -35.714 1.00 83.25 90 ILE A C 1
ATOM 633 O O . ILE A 1 90 ? 32.400 7.872 -34.575 1.00 83.25 90 ILE A O 1
ATOM 637 N N . VAL A 1 91 ? 32.180 8.808 -36.603 1.00 81.94 91 VAL A N 1
ATOM 638 C CA . VAL A 1 91 ? 30.944 9.541 -36.272 1.00 81.94 91 VAL A CA 1
ATOM 639 C C . VAL A 1 91 ? 29.824 8.587 -35.856 1.00 81.94 91 VAL A C 1
ATOM 641 O O . VAL A 1 91 ? 29.182 8.825 -34.838 1.00 81.94 91 VAL A O 1
ATOM 644 N N . VAL A 1 92 ? 29.620 7.482 -36.581 1.00 81.12 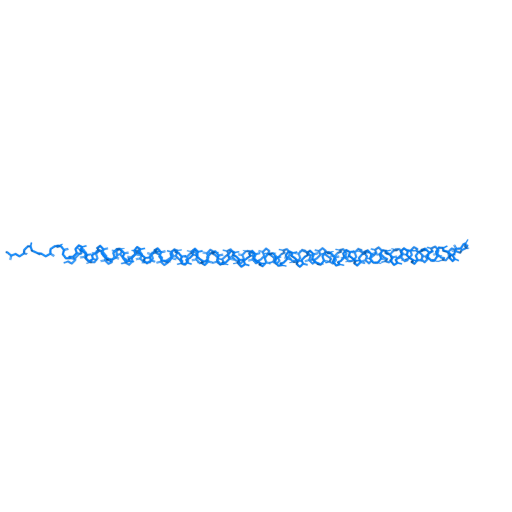92 VAL A N 1
ATOM 645 C CA . VAL A 1 92 ? 28.603 6.476 -36.223 1.00 81.12 92 VAL A CA 1
ATOM 646 C C . VAL A 1 92 ? 28.884 5.871 -34.847 1.00 81.12 92 VAL A C 1
ATOM 648 O O . VAL A 1 92 ? 27.972 5.787 -34.029 1.00 81.12 92 VAL A O 1
ATOM 651 N N . VAL A 1 93 ? 30.136 5.505 -34.556 1.00 83.38 93 VAL A N 1
ATOM 652 C CA . VAL A 1 93 ? 30.517 4.969 -33.238 1.00 83.38 93 VAL A CA 1
ATOM 653 C C . VAL A 1 93 ? 30.257 5.994 -32.135 1.00 83.38 93 VAL A C 1
ATOM 655 O O . VAL A 1 93 ? 29.657 5.646 -31.124 1.00 83.38 93 VAL A O 1
ATOM 658 N N . VAL A 1 94 ? 30.638 7.259 -32.333 1.00 83.94 94 VAL A N 1
ATOM 659 C CA . VAL A 1 94 ? 30.389 8.327 -31.351 1.00 83.94 94 VAL A CA 1
ATOM 660 C C . VAL A 1 94 ? 28.890 8.517 -31.116 1.00 83.94 94 VAL A C 1
ATOM 662 O O . VAL A 1 94 ? 28.471 8.571 -29.963 1.00 83.94 94 VAL A O 1
ATOM 665 N N . VAL A 1 95 ? 28.070 8.553 -32.172 1.00 81.50 95 VAL A N 1
ATOM 666 C CA . VAL A 1 95 ? 26.606 8.664 -32.042 1.00 81.50 95 VAL A CA 1
ATOM 667 C C . VAL A 1 95 ? 26.045 7.484 -31.254 1.00 81.50 95 VAL A C 1
ATOM 669 O O . VAL A 1 95 ? 25.299 7.696 -30.304 1.00 81.50 95 VAL A O 1
ATOM 672 N N . VAL A 1 96 ? 26.432 6.252 -31.588 1.00 81.62 96 VAL A N 1
ATOM 673 C CA . VAL A 1 96 ? 25.972 5.057 -30.866 1.00 81.62 96 VAL A CA 1
ATOM 674 C C . VAL A 1 96 ? 26.382 5.110 -29.392 1.00 81.62 96 VAL A C 1
ATOM 676 O O . VAL A 1 96 ? 25.550 4.849 -28.528 1.00 81.62 96 VAL A O 1
ATOM 679 N N . VAL A 1 97 ? 27.620 5.503 -29.080 1.00 83.69 97 VAL A N 1
ATOM 680 C CA . VAL A 1 97 ? 28.089 5.634 -27.690 1.00 83.69 97 VAL A CA 1
ATOM 681 C C . VAL A 1 97 ? 27.284 6.688 -26.933 1.00 83.69 97 VAL A C 1
ATOM 683 O O . VAL A 1 97 ? 26.813 6.406 -25.834 1.00 83.69 97 VAL A O 1
ATOM 686 N N . VAL A 1 98 ? 27.069 7.871 -27.516 1.00 83.00 98 VAL A N 1
ATOM 687 C CA . VAL A 1 98 ? 26.258 8.934 -26.894 1.00 83.00 98 VAL A CA 1
ATOM 688 C C . VAL A 1 98 ? 24.849 8.427 -26.594 1.00 83.00 98 VAL A C 1
ATOM 690 O O . VAL A 1 98 ? 24.323 8.665 -25.513 1.00 83.00 98 VAL A O 1
ATOM 693 N N . VAL A 1 99 ? 24.255 7.675 -27.514 1.00 80.94 99 VAL A N 1
ATOM 694 C CA . VAL A 1 99 ? 22.908 7.119 -27.356 1.00 80.94 99 VAL A CA 1
ATOM 695 C C . VAL A 1 99 ? 22.857 6.094 -26.240 1.00 80.94 99 VAL A C 1
ATOM 697 O O . VAL A 1 99 ? 21.958 6.155 -25.408 1.00 80.94 99 VAL A O 1
ATOM 700 N N . VAL A 1 100 ? 23.829 5.184 -26.186 1.00 82.75 100 VAL A N 1
ATOM 701 C CA . VAL A 1 100 ? 23.933 4.207 -25.099 1.00 82.75 100 VAL A CA 1
ATOM 702 C C . VAL A 1 100 ? 24.066 4.925 -23.757 1.00 82.75 100 VAL A C 1
ATOM 704 O O . VAL A 1 100 ? 23.355 4.577 -22.820 1.00 82.75 100 VAL A O 1
ATOM 707 N N . VAL A 1 101 ? 24.898 5.967 -23.668 1.00 82.56 101 VAL A N 1
ATOM 708 C CA . VAL A 1 101 ? 25.031 6.777 -22.447 1.00 82.56 101 VAL A CA 1
ATOM 709 C C . VAL A 1 101 ? 23.701 7.435 -22.072 1.00 82.56 101 VAL A C 1
ATOM 711 O O . VAL A 1 101 ? 23.297 7.345 -20.916 1.00 82.56 101 VAL A O 1
ATOM 714 N N . VAL A 1 102 ? 22.983 8.036 -23.026 1.00 81.44 102 VAL A N 1
ATOM 715 C CA . VAL A 1 102 ? 21.661 8.639 -22.776 1.00 81.44 102 VAL A CA 1
ATOM 716 C C . VAL A 1 102 ? 20.667 7.596 -22.266 1.00 81.44 102 VAL A C 1
ATOM 718 O O . VAL A 1 102 ? 19.987 7.844 -21.274 1.00 81.44 102 VAL A O 1
ATOM 721 N N . VAL A 1 103 ? 20.608 6.416 -22.888 1.00 81.25 103 VAL A N 1
ATOM 722 C CA . VAL A 1 103 ? 19.727 5.325 -22.449 1.00 81.25 103 VAL A CA 1
ATOM 723 C C . VAL A 1 103 ? 20.086 4.873 -21.033 1.00 81.25 103 VAL A C 1
ATOM 725 O O . VAL A 1 103 ? 19.192 4.734 -20.203 1.00 81.25 103 VAL A O 1
ATOM 728 N N . VAL A 1 104 ? 21.373 4.702 -20.719 1.00 82.94 104 VAL A N 1
ATOM 729 C CA . VAL A 1 104 ? 21.823 4.325 -19.369 1.00 82.94 104 VAL A CA 1
ATOM 730 C C . VAL A 1 104 ? 21.427 5.384 -18.339 1.00 82.94 104 VAL A C 1
ATOM 732 O O . VAL A 1 104 ? 20.896 5.030 -17.290 1.00 82.94 104 VAL A O 1
ATOM 735 N N . VAL A 1 105 ? 21.622 6.672 -18.635 1.00 81.50 105 VAL A N 1
ATOM 736 C CA . VAL A 1 105 ? 21.215 7.766 -17.736 1.00 81.50 105 VAL A CA 1
ATOM 737 C C . VAL A 1 105 ? 19.705 7.744 -17.503 1.00 81.50 105 VAL A C 1
ATOM 739 O O . VAL A 1 105 ? 19.273 7.825 -16.356 1.00 81.50 105 VAL A O 1
ATOM 742 N N . VAL A 1 106 ? 18.903 7.575 -18.558 1.00 81.19 106 VAL A N 1
ATOM 743 C CA . VAL A 1 106 ? 17.440 7.463 -18.443 1.00 81.19 106 VAL A CA 1
ATOM 744 C C . VAL A 1 106 ? 17.056 6.281 -17.551 1.00 81.19 106 VAL A C 1
ATOM 746 O O . VAL A 1 106 ? 16.252 6.451 -16.640 1.00 81.19 106 VAL A O 1
ATOM 749 N N . VAL A 1 107 ? 17.671 5.111 -17.741 1.00 82.25 107 VAL A N 1
ATOM 750 C CA . VAL A 1 107 ? 17.418 3.931 -16.899 1.00 82.25 107 VAL A CA 1
ATOM 751 C C . VAL A 1 107 ? 17.778 4.194 -15.435 1.00 82.25 107 VAL A C 1
ATOM 753 O O . VAL A 1 107 ? 16.983 3.878 -14.555 1.00 82.25 107 VAL A O 1
ATOM 756 N N . VAL A 1 108 ? 18.931 4.807 -15.155 1.00 81.69 108 VAL A N 1
ATOM 757 C CA . VAL A 1 108 ? 19.342 5.144 -13.780 1.00 81.69 108 VAL A CA 1
ATOM 758 C C . VAL A 1 108 ? 18.345 6.101 -13.126 1.00 81.69 108 VAL A C 1
ATOM 760 O O . VAL A 1 108 ? 17.956 5.878 -11.982 1.00 81.69 108 VAL A O 1
ATOM 763 N N . VAL A 1 109 ? 17.886 7.126 -13.848 1.00 82.31 109 VAL A N 1
ATOM 764 C CA . VAL A 1 109 ? 16.872 8.064 -13.342 1.00 82.31 109 VAL A CA 1
ATOM 765 C C . VAL A 1 109 ? 15.564 7.337 -13.022 1.00 82.31 109 VAL A C 1
ATOM 767 O O . VAL A 1 109 ? 15.002 7.568 -11.956 1.00 82.31 109 VAL A O 1
ATOM 770 N N . ILE A 1 110 ? 15.106 6.422 -13.884 1.00 83.06 110 ILE A N 1
ATOM 771 C CA . ILE A 1 110 ? 13.902 5.615 -13.616 1.00 83.06 110 ILE A CA 1
ATOM 772 C C . ILE A 1 110 ? 14.074 4.802 -12.333 1.00 83.06 110 ILE A C 1
ATOM 774 O O . ILE A 1 110 ? 13.186 4.815 -11.489 1.00 83.06 110 ILE A O 1
ATOM 778 N N . VAL A 1 111 ? 15.210 4.116 -12.167 1.00 82.31 111 VAL A N 1
ATOM 779 C CA . VAL A 1 111 ? 15.470 3.300 -10.972 1.00 82.31 111 VAL A CA 1
ATOM 780 C C . VAL A 1 111 ? 15.434 4.157 -9.707 1.00 82.31 111 VAL A C 1
ATOM 782 O O . VAL A 1 111 ? 14.798 3.762 -8.736 1.00 82.31 111 VAL A O 1
ATOM 785 N N . ILE A 1 112 ? 16.055 5.341 -9.722 1.00 83.69 112 ILE A N 1
ATOM 786 C CA . ILE A 1 112 ? 16.033 6.263 -8.576 1.00 83.69 112 ILE A CA 1
ATOM 787 C C . ILE A 1 112 ? 14.596 6.681 -8.243 1.00 83.69 112 ILE A C 1
ATOM 789 O 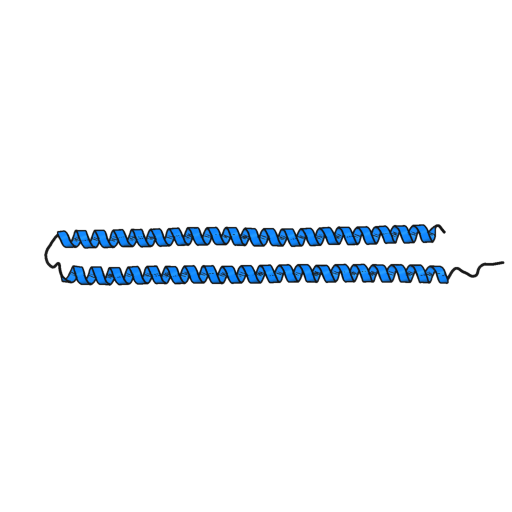O . ILE A 1 112 ? 14.196 6.590 -7.086 1.00 83.69 112 ILE A O 1
ATOM 793 N N . VAL A 1 113 ? 13.811 7.081 -9.249 1.00 83.44 113 VAL A N 1
ATOM 794 C CA . VAL A 1 113 ? 12.415 7.507 -9.057 1.00 83.44 113 VAL A CA 1
ATOM 795 C C . VAL A 1 113 ? 11.557 6.370 -8.500 1.00 83.44 113 VAL A C 1
ATOM 797 O O . VAL A 1 113 ? 10.783 6.591 -7.573 1.00 83.44 113 VAL A O 1
ATOM 800 N N . VAL A 1 114 ? 11.704 5.148 -9.018 1.00 83.25 114 VAL A N 1
ATOM 801 C CA . VAL A 1 114 ? 10.957 3.981 -8.522 1.00 83.25 114 VAL A CA 1
ATOM 802 C C . VAL A 1 114 ? 11.307 3.691 -7.062 1.00 83.25 114 VAL A C 1
ATOM 804 O O . VAL A 1 114 ? 10.402 3.535 -6.247 1.00 83.25 114 VAL A O 1
ATOM 807 N N . VAL A 1 115 ? 12.596 3.693 -6.708 1.00 83.50 115 VAL A N 1
ATOM 808 C CA . VAL A 1 115 ? 13.044 3.459 -5.325 1.00 83.50 115 VAL A CA 1
ATOM 809 C C . VAL A 1 115 ? 12.525 4.545 -4.380 1.00 83.50 115 VAL A C 1
ATOM 811 O O . VAL A 1 115 ? 12.062 4.235 -3.284 1.00 83.50 115 VAL A O 1
ATOM 814 N N . GLU A 1 116 ? 12.569 5.815 -4.786 1.00 84.12 116 GLU A N 1
ATOM 815 C CA . GLU A 1 116 ? 12.050 6.918 -3.972 1.00 84.12 116 GLU A CA 1
ATOM 816 C C . GLU A 1 116 ? 10.542 6.768 -3.725 1.00 84.12 116 GLU A C 1
ATOM 818 O O . GLU A 1 116 ? 10.086 6.899 -2.587 1.00 84.12 116 GLU A O 1
ATOM 823 N N . ILE A 1 117 ? 9.776 6.404 -4.756 1.00 82.56 117 ILE A N 1
ATOM 824 C CA . ILE A 1 117 ? 8.336 6.165 -4.629 1.00 82.56 117 ILE A CA 1
ATOM 825 C C . ILE A 1 117 ? 8.047 4.982 -3.695 1.00 82.56 117 ILE A C 1
ATOM 827 O O . ILE A 1 117 ? 7.179 5.096 -2.828 1.00 82.56 117 ILE A O 1
ATOM 831 N N . GLU A 1 118 ? 8.779 3.871 -3.810 1.00 79.69 118 GLU A N 1
ATOM 832 C CA . GLU A 1 118 ? 8.612 2.719 -2.915 1.00 79.69 118 GLU A CA 1
ATOM 833 C C . GLU A 1 118 ? 8.841 3.098 -1.444 1.00 79.69 118 GLU A C 1
ATOM 835 O O . GLU A 1 118 ? 8.034 2.744 -0.578 1.00 79.69 118 GLU A O 1
ATOM 840 N N . VAL A 1 119 ? 9.891 3.872 -1.149 1.00 82.06 119 VAL A N 1
ATOM 841 C CA . VAL A 1 119 ? 10.177 4.347 0.215 1.00 82.06 119 VAL A CA 1
ATOM 842 C C . VAL A 1 119 ? 9.038 5.227 0.745 1.00 82.06 119 VAL A C 1
ATOM 844 O O . VAL A 1 119 ? 8.632 5.076 1.902 1.00 82.06 119 VAL A O 1
ATOM 847 N N . VAL A 1 120 ? 8.482 6.108 -0.093 1.00 82.56 120 VAL A N 1
ATOM 848 C CA . VAL A 1 120 ? 7.345 6.970 0.272 1.00 82.56 120 VAL A CA 1
ATOM 849 C C . VAL A 1 120 ? 6.089 6.139 0.563 1.00 82.56 120 VAL A C 1
ATOM 851 O O . VAL A 1 120 ? 5.431 6.373 1.579 1.00 82.56 120 VAL A O 1
ATOM 854 N N . VAL A 1 121 ? 5.776 5.133 -0.261 1.00 81.12 121 VAL A N 1
ATOM 855 C CA . VAL A 1 121 ? 4.631 4.228 -0.038 1.00 81.12 121 VAL A CA 1
ATOM 856 C C . VAL A 1 121 ? 4.776 3.489 1.289 1.00 81.12 121 VAL A C 1
ATOM 858 O O . VAL A 1 121 ? 3.841 3.474 2.093 1.00 81.12 121 VAL A O 1
ATOM 861 N N . VAL A 1 122 ? 5.953 2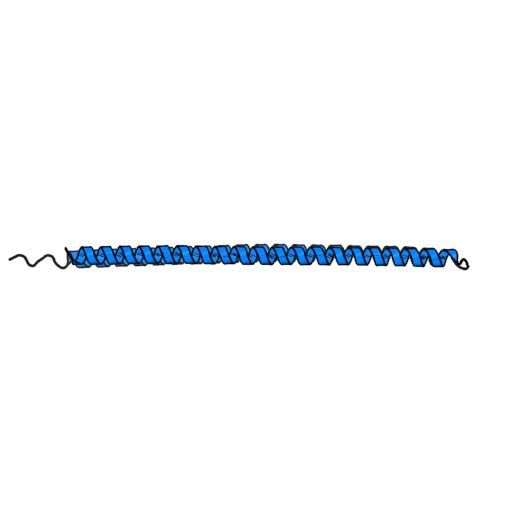.917 1.559 1.00 81.50 122 VAL A N 1
ATOM 862 C CA . VAL A 1 122 ? 6.224 2.210 2.820 1.00 81.50 122 VAL A CA 1
ATOM 863 C C . VAL A 1 122 ? 6.051 3.150 4.017 1.00 81.50 122 VAL A C 1
ATOM 865 O O . VAL A 1 122 ? 5.417 2.770 5.004 1.00 81.50 122 VAL A O 1
ATOM 868 N N . ALA A 1 123 ? 6.534 4.391 3.926 1.00 82.81 123 ALA A N 1
ATOM 869 C CA . ALA A 1 123 ? 6.356 5.385 4.982 1.00 82.81 123 ALA A CA 1
ATOM 870 C C . ALA A 1 123 ? 4.872 5.720 5.235 1.00 82.81 123 ALA A C 1
ATOM 872 O O . ALA A 1 123 ? 4.455 5.779 6.395 1.00 82.81 123 ALA A O 1
ATOM 873 N N . ILE A 1 124 ? 4.060 5.880 4.181 1.00 84.06 124 ILE A N 1
ATOM 874 C CA . ILE A 1 124 ? 2.612 6.138 4.291 1.00 84.06 124 ILE A CA 1
ATOM 875 C C . ILE A 1 124 ? 1.894 4.959 4.958 1.00 84.06 124 ILE A C 1
ATOM 877 O O . ILE A 1 124 ? 1.087 5.165 5.868 1.00 84.06 124 ILE A O 1
AT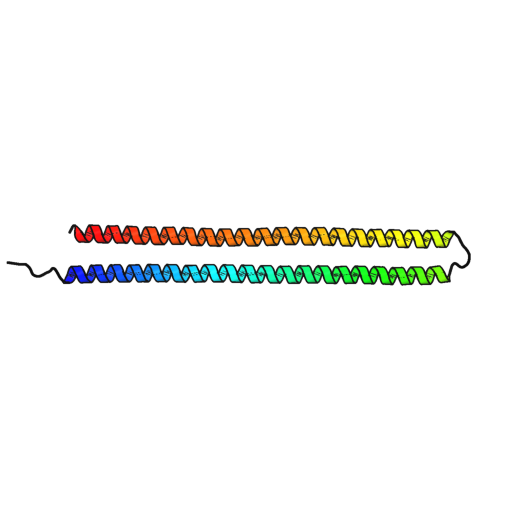OM 881 N N . VAL A 1 125 ? 2.207 3.724 4.554 1.00 82.12 125 VAL A N 1
ATOM 882 C CA . VAL A 1 125 ? 1.604 2.513 5.134 1.00 82.12 125 VAL A CA 1
ATOM 883 C C . VAL A 1 125 ? 1.952 2.387 6.619 1.00 82.12 125 VAL A C 1
ATOM 885 O O . VAL A 1 125 ? 1.062 2.133 7.435 1.00 82.12 125 VAL A O 1
ATOM 888 N N . ILE A 1 126 ? 3.21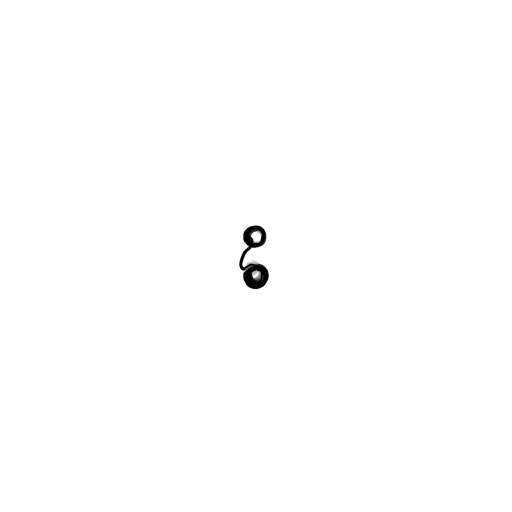6 2.617 6.996 1.00 85.88 126 ILE A N 1
ATOM 889 C CA . ILE A 1 126 ? 3.642 2.605 8.403 1.00 85.88 126 ILE A CA 1
ATOM 890 C C . ILE A 1 126 ? 2.913 3.698 9.192 1.00 85.88 126 ILE A C 1
ATOM 892 O O . ILE A 1 126 ? 2.376 3.416 10.263 1.00 85.88 126 ILE A O 1
ATOM 896 N N . ALA A 1 127 ? 2.848 4.925 8.671 1.00 81.75 127 ALA A N 1
ATOM 897 C CA . ALA A 1 127 ? 2.161 6.030 9.337 1.00 81.75 127 ALA A CA 1
ATOM 898 C C . ALA A 1 127 ? 0.673 5.718 9.567 1.00 81.75 127 ALA A C 1
ATOM 900 O O . ALA A 1 127 ? 0.167 5.905 10.675 1.00 81.75 127 ALA A O 1
ATOM 901 N N . ALA A 1 128 ? -0.018 5.174 8.563 1.00 80.94 128 ALA A N 1
ATOM 902 C CA . ALA A 1 128 ? -1.414 4.777 8.697 1.00 80.94 128 ALA A CA 1
ATOM 903 C C . ALA A 1 128 ? -1.605 3.640 9.713 1.00 80.94 128 A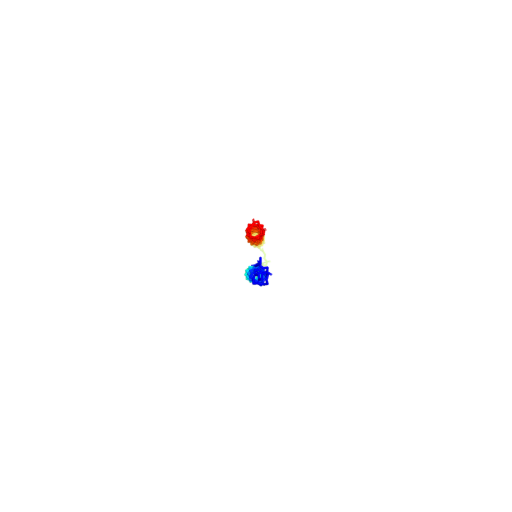LA A C 1
ATOM 905 O O . ALA A 1 128 ? -2.512 3.709 10.545 1.00 80.94 128 ALA A O 1
ATOM 906 N N . ALA A 1 129 ? -0.729 2.631 9.709 1.00 80.50 129 ALA A N 1
ATOM 907 C CA . ALA A 1 129 ? -0.757 1.558 10.701 1.00 80.50 129 ALA A CA 1
ATOM 908 C C . ALA A 1 129 ? -0.572 2.100 12.130 1.00 80.50 129 ALA A C 1
ATOM 910 O O . ALA A 1 129 ? -1.314 1.711 13.033 1.00 80.50 129 ALA A O 1
ATOM 911 N N . VAL A 1 130 ? 0.353 3.045 12.333 1.00 87.69 130 VAL A N 1
ATOM 912 C CA . VAL A 1 130 ? 0.547 3.719 13.627 1.00 87.69 130 VAL A CA 1
ATOM 913 C C . VAL A 1 130 ? -0.719 4.465 14.052 1.00 87.69 130 VAL A C 1
ATOM 915 O O . VAL A 1 130 ? -1.135 4.328 15.201 1.00 87.69 130 VAL A O 1
ATOM 918 N N . VAL A 1 131 ? -1.380 5.192 13.144 1.00 83.50 131 VAL A N 1
ATOM 919 C CA . VAL A 1 131 ? -2.654 5.875 13.441 1.00 83.50 131 VAL A CA 1
ATOM 920 C C . VAL A 1 131 ? -3.726 4.877 13.882 1.00 83.50 131 VAL A C 1
ATOM 922 O O . VAL A 1 131 ? -4.377 5.106 14.901 1.00 83.50 131 VAL A O 1
ATOM 925 N N . VAL A 1 132 ? -3.878 3.746 13.184 1.00 81.50 132 VAL A N 1
ATOM 926 C CA . VAL A 1 132 ? -4.830 2.692 13.581 1.00 81.50 132 VAL A CA 1
ATOM 927 C C . VAL A 1 132 ? -4.513 2.161 14.979 1.00 81.50 132 VAL A C 1
ATOM 929 O O . VAL A 1 132 ? -5.414 2.076 15.813 1.00 81.50 132 VAL A O 1
ATOM 932 N N . VAL A 1 133 ? -3.246 1.854 15.272 1.00 83.31 133 VAL A N 1
ATOM 933 C CA . VAL A 1 133 ? -2.831 1.367 16.598 1.00 83.31 133 VAL A CA 1
ATOM 934 C C . VAL A 1 133 ? -3.143 2.397 17.683 1.00 83.31 133 VAL A C 1
ATOM 936 O O . VAL A 1 133 ? -3.720 2.038 18.708 1.00 83.31 133 VAL A O 1
ATOM 939 N N . VAL A 1 134 ? -2.831 3.677 17.460 1.00 85.88 134 VAL A N 1
ATOM 940 C CA . VAL A 1 134 ? -3.128 4.755 18.417 1.00 85.88 134 VAL A CA 1
ATOM 941 C C . VAL A 1 134 ? -4.632 4.867 18.666 1.00 85.88 134 VAL A C 1
ATOM 943 O O . VAL A 1 134 ? -5.046 4.924 19.824 1.00 85.88 134 VAL A O 1
ATOM 946 N N . VAL A 1 135 ? -5.460 4.835 17.616 1.00 82.69 135 VAL A N 1
ATOM 947 C CA . VAL A 1 135 ? -6.926 4.866 17.752 1.00 82.69 135 VAL A CA 1
ATOM 948 C C . VAL A 1 135 ? -7.413 3.677 18.580 1.00 82.69 135 VAL A C 1
ATOM 950 O O . VAL A 1 135 ? -8.166 3.870 19.532 1.00 82.69 135 VAL A O 1
ATOM 953 N N . VAL A 1 136 ? -6.946 2.462 18.287 1.00 82.12 136 VAL A N 1
ATOM 954 C CA . VAL A 1 136 ? -7.322 1.259 19.046 1.00 82.12 136 VAL A CA 1
ATOM 955 C C . VAL A 1 136 ? -6.910 1.379 20.517 1.00 82.12 136 VAL A C 1
ATOM 957 O O . VAL A 1 136 ? -7.719 1.087 21.397 1.00 82.12 136 VAL A O 1
ATOM 960 N N . VAL A 1 137 ? -5.697 1.858 20.812 1.00 87.06 137 VAL A N 1
ATOM 961 C CA . VAL A 1 137 ? -5.226 2.051 22.195 1.00 87.06 137 VAL A CA 1
ATOM 962 C C . VAL A 1 137 ? -6.098 3.061 22.941 1.00 87.06 137 VAL A C 1
ATOM 964 O O . VAL A 1 137 ? -6.542 2.771 24.053 1.00 87.06 137 VAL A O 1
ATOM 967 N N . VAL A 1 138 ? -6.398 4.216 22.337 1.00 83.56 138 VAL A N 1
ATOM 968 C CA . VAL A 1 138 ? -7.267 5.242 22.945 1.00 83.56 138 VAL A CA 1
ATOM 969 C C . VAL A 1 138 ? -8.639 4.659 23.275 1.00 83.56 138 VAL A C 1
ATOM 971 O O . VAL A 1 138 ? -9.172 4.883 24.359 1.00 83.56 138 VAL A O 1
ATOM 974 N N . VAL A 1 139 ? -9.192 3.856 22.374 1.00 82.19 139 VAL A N 1
ATOM 975 C CA . VAL A 1 139 ? -10.501 3.221 22.547 1.00 82.19 139 VAL A CA 1
ATOM 976 C C . VAL A 1 139 ? -10.484 2.218 23.683 1.00 82.19 139 VAL A C 1
ATOM 978 O O . VAL A 1 139 ? -11.378 2.243 24.526 1.00 82.19 139 VAL A O 1
ATOM 981 N N . VAL A 1 140 ? -9.463 1.362 23.741 1.00 83.25 140 VAL A N 1
ATOM 982 C CA . VAL A 1 140 ? -9.300 0.404 24.838 1.00 83.25 140 VAL A CA 1
ATOM 983 C C . VAL A 1 140 ? -9.215 1.146 26.171 1.00 83.25 140 VAL A C 1
ATOM 985 O O . VAL A 1 140 ? -9.911 0.770 27.112 1.00 83.25 140 VAL A O 1
ATOM 988 N N . VAL A 1 141 ? -8.448 2.238 26.246 1.00 88.19 141 VAL A N 1
ATOM 989 C CA . VAL A 1 141 ? -8.367 3.075 27.455 1.00 88.19 141 VAL A CA 1
ATOM 990 C C . VAL A 1 141 ? -9.736 3.651 27.823 1.00 88.19 141 VAL A C 1
ATOM 992 O O . VAL A 1 141 ? -10.143 3.536 28.978 1.00 88.19 141 VAL A O 1
ATOM 995 N N . VAL A 1 142 ? -10.483 4.213 26.866 1.00 83.19 142 VAL A N 1
ATOM 996 C CA . VAL A 1 142 ? -11.833 4.753 27.113 1.00 83.19 142 VAL A CA 1
ATOM 997 C C . VAL A 1 142 ? -12.775 3.665 27.627 1.00 83.19 142 VAL A C 1
ATOM 999 O O . VAL A 1 142 ? -13.464 3.879 28.624 1.00 83.19 142 VAL A O 1
ATOM 1002 N N . VAL A 1 143 ? -12.781 2.484 27.005 1.00 82.25 143 VAL A N 1
ATOM 1003 C CA . VAL A 1 143 ? -13.614 1.353 27.438 1.00 82.25 143 VAL A CA 1
ATOM 1004 C C . VAL A 1 143 ? -13.239 0.916 28.855 1.00 82.25 143 VAL A C 1
ATOM 1006 O O . VAL A 1 143 ? -14.129 0.749 29.686 1.00 82.25 143 VAL A O 1
ATOM 1009 N N . VAL A 1 144 ? -11.946 0.792 29.171 1.00 86.12 144 VAL A N 1
ATOM 1010 C CA . VAL A 1 144 ? -11.480 0.443 30.524 1.00 86.12 144 VAL A CA 1
ATOM 1011 C C . VAL A 1 144 ? -11.935 1.485 31.545 1.00 86.12 144 VAL A C 1
ATOM 1013 O O . VAL A 1 144 ? -12.472 1.111 32.587 1.00 86.12 144 VAL A O 1
ATOM 1016 N N . VAL A 1 145 ? -11.792 2.781 31.250 1.00 86.44 145 VAL A N 1
ATOM 1017 C CA . VAL A 1 145 ? -12.246 3.860 32.143 1.00 86.44 145 VAL A CA 1
ATOM 1018 C C . VAL A 1 145 ? -13.755 3.779 32.374 1.00 86.44 145 VAL A C 1
ATOM 1020 O O . VAL A 1 145 ? -14.192 3.828 33.523 1.00 86.44 145 VAL A O 1
ATOM 1023 N N . VAL A 1 146 ? -14.552 3.592 31.317 1.00 82.44 146 VAL A N 1
ATOM 1024 C CA . VAL A 1 146 ? -16.011 3.434 31.431 1.00 82.44 146 VAL A CA 1
ATOM 1025 C C . VAL A 1 146 ? -16.357 2.229 32.307 1.00 82.44 146 VAL A C 1
ATOM 1027 O O . VAL A 1 146 ? -17.167 2.357 33.224 1.00 82.44 146 VAL A O 1
ATOM 1030 N N . VAL A 1 147 ? -15.714 1.080 32.091 1.00 82.81 147 VAL A N 1
ATOM 1031 C CA . VAL A 1 147 ? -15.936 -0.125 32.906 1.00 82.81 147 VAL A CA 1
ATOM 1032 C C . VAL A 1 147 ? -15.589 0.134 34.375 1.00 82.81 147 VAL A C 1
ATOM 1034 O O . VAL A 1 147 ? -16.389 -0.199 35.249 1.00 82.81 147 VAL A O 1
ATOM 1037 N N . VAL A 1 148 ? -14.450 0.771 34.666 1.00 89.00 148 VAL A N 1
ATOM 1038 C CA . VAL A 1 148 ? -14.037 1.098 36.042 1.00 89.00 148 VAL A CA 1
ATOM 1039 C C . VAL A 1 148 ? -15.049 2.023 36.716 1.00 89.00 148 VAL A C 1
ATOM 1041 O O . VAL A 1 148 ? -15.480 1.735 37.833 1.00 89.00 148 VAL A O 1
ATOM 1044 N N . VAL A 1 149 ? -15.479 3.094 36.042 1.00 83.94 149 VAL A N 1
ATOM 1045 C CA . VAL A 1 149 ? -16.490 4.025 36.572 1.00 83.94 149 VAL A CA 1
ATOM 1046 C C . VAL A 1 149 ? -17.776 3.278 36.916 1.00 83.94 149 VAL A C 1
ATOM 1048 O O . VAL A 1 149 ? -18.348 3.479 37.985 1.00 83.94 149 VAL A O 1
ATOM 1051 N N . VAL A 1 150 ? -18.207 2.366 36.051 1.00 81.88 150 VAL A N 1
ATOM 1052 C CA . VAL A 1 150 ? -19.443 1.601 36.245 1.00 81.88 150 VAL A CA 1
ATOM 1053 C C . VAL A 1 150 ? -19.320 0.635 37.413 1.00 81.88 150 VAL A C 1
ATOM 1055 O O . VAL A 1 150 ? -20.231 0.563 38.238 1.00 81.88 150 VAL A O 1
ATOM 1058 N N . VAL A 1 151 ? -18.184 -0.050 37.544 1.00 84.25 151 VAL A N 1
ATOM 1059 C CA . VAL A 1 151 ? -17.903 -0.912 38.698 1.00 84.25 151 VAL A CA 1
ATOM 1060 C C . VAL A 1 151 ? -17.930 -0.101 39.996 1.00 84.25 151 VAL A C 1
ATOM 1062 O O . VAL A 1 151 ? -18.593 -0.511 40.949 1.00 84.25 151 VAL A O 1
ATOM 1065 N N . VAL A 1 152 ? -17.287 1.071 40.030 1.00 88.50 152 VAL A N 1
ATOM 1066 C CA . VAL A 1 152 ? -17.293 1.960 41.204 1.00 88.50 152 VAL A CA 1
ATOM 1067 C C . VAL A 1 152 ? -18.714 2.404 41.551 1.00 88.50 152 VAL A C 1
ATOM 1069 O O . VAL A 1 152 ? -19.114 2.301 42.711 1.00 88.50 152 VAL A O 1
ATOM 1072 N N . VAL A 1 153 ? -19.510 2.833 40.567 1.00 82.81 153 VAL A N 1
ATOM 1073 C CA . VAL A 1 153 ? -20.914 3.225 40.781 1.00 82.81 153 VAL A CA 1
ATOM 1074 C C . VAL A 1 153 ? -21.726 2.060 41.352 1.00 82.81 153 VAL A C 1
ATOM 1076 O O . VAL A 1 153 ? -22.450 2.245 42.330 1.00 82.81 153 VAL A O 1
ATOM 1079 N N . VAL A 1 154 ? -21.574 0.850 40.807 1.00 80.88 154 VAL A N 1
ATOM 1080 C CA . VAL A 1 154 ? -22.269 -0.347 41.308 1.00 80.88 154 VAL A CA 1
ATOM 1081 C C . VAL A 1 154 ? -21.871 -0.666 42.752 1.00 80.88 154 VAL A C 1
ATOM 1083 O O . VAL A 1 154 ? -22.744 -0.992 43.558 1.00 80.88 154 VAL A O 1
ATOM 1086 N N . ILE A 1 155 ? -20.586 -0.553 43.104 1.00 87.62 155 ILE A N 1
ATOM 1087 C CA . ILE A 1 155 ? -20.106 -0.776 44.477 1.00 87.62 155 ILE A CA 1
ATOM 1088 C C . ILE A 1 155 ? -20.705 0.263 45.431 1.00 87.62 155 ILE A C 1
ATOM 1090 O O . ILE A 1 155 ? -21.264 -0.108 46.461 1.00 87.62 155 ILE A O 1
ATOM 1094 N N . VAL A 1 156 ? -20.649 1.551 45.078 1.00 86.88 156 VAL A N 1
ATOM 1095 C CA . VAL A 1 156 ? -21.185 2.644 45.908 1.00 86.88 156 VAL A CA 1
ATOM 1096 C C . VAL A 1 156 ? -22.690 2.493 46.131 1.00 86.88 156 VAL A C 1
ATOM 1098 O O . VAL A 1 156 ? -23.164 2.725 47.241 1.00 86.88 156 VAL A O 1
ATOM 1101 N N . VAL A 1 157 ? -23.444 2.080 45.107 1.00 81.44 157 VAL A N 1
ATOM 1102 C CA . VAL A 1 157 ? -24.890 1.833 45.226 1.00 81.44 157 VAL A CA 1
ATOM 1103 C C . VAL A 1 157 ? -25.188 0.629 46.121 1.00 81.44 157 VAL A C 1
ATOM 1105 O O . VAL A 1 157 ? -26.164 0.669 46.856 1.00 81.44 157 VAL A O 1
ATOM 1108 N N . LYS A 1 158 ? -24.362 -0.427 46.102 1.00 77.56 158 LYS A N 1
ATOM 1109 C CA . LYS A 1 158 ? -24.557 -1.602 46.972 1.00 77.56 158 LYS A CA 1
ATOM 1110 C C . LYS A 1 158 ? -24.200 -1.367 48.443 1.00 77.56 158 LYS A C 1
ATOM 1112 O O . LYS A 1 158 ? -24.629 -2.153 49.280 1.00 77.56 158 LYS A O 1
ATOM 1117 N N . LEU A 1 159 ? -23.390 -0.353 48.746 1.00 85.31 159 LEU A N 1
ATOM 1118 C CA . LEU A 1 159 ? -22.978 -0.013 50.114 1.00 85.31 159 LEU A CA 1
ATOM 1119 C C . LEU A 1 159 ? -23.939 0.958 50.826 1.00 85.31 159 LEU A C 1
ATOM 1121 O O . LEU A 1 159 ? -23.785 1.161 52.029 1.00 85.31 159 LEU A O 1
ATOM 1125 N N . LYS A 1 160 ? -24.888 1.567 50.104 1.00 77.00 160 LYS A N 1
ATOM 1126 C CA . LYS A 1 160 ? -25.937 2.444 50.649 1.00 77.00 160 LYS A CA 1
ATOM 1127 C C . LYS A 1 160 ? -27.234 1.677 50.872 1.00 77.00 160 LYS A C 1
ATOM 1129 O O . LYS A 1 160 ? -27.918 2.008 51.863 1.00 77.00 160 LYS A O 1
#

Mean predicted aligned error: 7.49 Å

Organism: NCBI:txid1093978

Secondary structure (DSSP, 8-state):
-----HHHHHHHHHHHHHHHHHHHHHHHHHHHHHHHHHHHHHHHHHHHHHHHHHHHHHHHHHHHHHHHHHHHHHHHHHHHH-SS-HHHHHHHHHHHHHHHHHHHHHHHHHHHHHHHHHHHHHHHHHHHHHHHHHHHHHHHHHHHHHHHHHHHHHHHHHH-

Radius of gyration: 35.77 Å; Cα contacts (8 Å, |Δi|>4): 36; chains: 1; bounding box: 80×14×109 Å

InterPro domains:
  IPR017452 GPCR, rhodopsin-like, 7TM [PS50262] (1-160)